Protein AF-A0A9P9XTE1-F1 (afdb_monomer)

Radius of gyration: 16.88 Å; Cα contacts (8 Å, |Δi|>4): 60; chains: 1; bounding box: 42×29×38 Å

Foldseek 3Di:
DVVVVVVVQVVCLQQHHDPPGDPCPVVVVVVVVVVVVVQVVFWDKDQPDPVDQWDWDDPSHTDTHPNDIDTDGPVVPD

Mean predicted aligned error: 7.87 Å

Structure (mmCIF, N/CA/C/O backbone):
data_AF-A0A9P9XTE1-F1
#
_entry.id   AF-A0A9P9XTE1-F1
#
loop_
_atom_site.group_PDB
_atom_site.id
_atom_site.type_symbol
_atom_site.label_atom_id
_atom_site.lab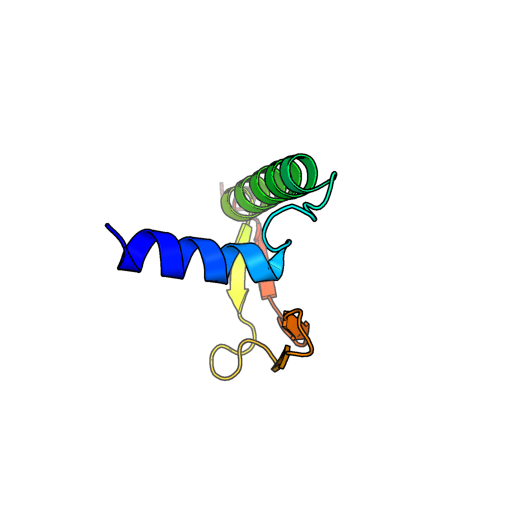el_alt_id
_atom_site.label_comp_id
_atom_site.label_asym_id
_atom_site.label_entity_id
_atom_site.label_seq_id
_atom_site.pdbx_PDB_ins_code
_atom_site.Cartn_x
_atom_site.Cartn_y
_atom_site.Cartn_z
_atom_site.occupancy
_atom_site.B_iso_or_equiv
_atom_site.auth_seq_id
_atom_site.auth_comp_id
_atom_site.auth_asym_id
_atom_site.auth_atom_id
_atom_site.pdbx_PDB_model_num
ATOM 1 N N . MET A 1 1 ? 26.357 -8.459 0.096 1.00 60.81 1 MET A N 1
ATOM 2 C CA . MET A 1 1 ? 26.155 -7.304 -0.810 1.00 60.81 1 MET A CA 1
ATOM 3 C C . MET A 1 1 ? 25.543 -7.731 -2.149 1.00 60.81 1 MET A C 1
ATOM 5 O O . MET A 1 1 ? 24.618 -7.088 -2.613 1.00 60.81 1 MET A O 1
ATOM 9 N N . GLU A 1 2 ? 25.987 -8.842 -2.741 1.00 77.50 2 GLU A N 1
ATOM 10 C CA . GLU A 1 2 ? 25.520 -9.341 -4.050 1.00 77.50 2 GLU A CA 1
ATOM 11 C C . GLU A 1 2 ? 24.046 -9.795 -4.073 1.00 77.50 2 GLU A C 1
ATOM 13 O O . GLU A 1 2 ? 23.292 -9.421 -4.964 1.00 77.50 2 GLU A O 1
ATOM 18 N N . ARG A 1 3 ? 23.587 -10.489 -3.021 1.00 78.31 3 ARG A N 1
ATOM 19 C CA . ARG A 1 3 ? 22.174 -10.877 -2.856 1.00 78.31 3 ARG A CA 1
ATOM 20 C C . ARG A 1 3 ? 21.225 -9.679 -2.744 1.00 78.31 3 ARG A C 1
ATOM 22 O O . ARG A 1 3 ? 20.119 -9.741 -3.261 1.00 78.31 3 ARG A O 1
ATOM 29 N N . LEU A 1 4 ? 21.661 -8.599 -2.091 1.00 80.44 4 LEU A N 1
ATOM 30 C CA . LEU A 1 4 ? 20.864 -7.377 -1.956 1.00 80.44 4 LEU A CA 1
ATOM 31 C C . LEU A 1 4 ? 20.660 -6.722 -3.327 1.00 80.44 4 LEU A C 1
ATOM 33 O O . LEU A 1 4 ? 19.525 -6.478 -3.708 1.00 80.44 4 LEU A O 1
ATOM 37 N N . LYS A 1 5 ? 21.737 -6.580 -4.110 1.00 78.44 5 LYS A N 1
ATOM 38 C CA . LYS A 1 5 ? 21.675 -6.066 -5.487 1.00 78.44 5 LYS A CA 1
ATOM 39 C C . LYS A 1 5 ? 20.779 -6.911 -6.396 1.00 78.44 5 LYS A C 1
ATOM 41 O O . LYS A 1 5 ? 20.078 -6.369 -7.240 1.00 78.44 5 LYS A O 1
ATOM 46 N N . LEU A 1 6 ? 20.780 -8.234 -6.217 1.00 78.19 6 LEU A N 1
ATOM 47 C CA . LEU A 1 6 ? 19.884 -9.133 -6.947 1.00 78.19 6 LEU A CA 1
ATOM 48 C C . LEU A 1 6 ? 18.413 -8.896 -6.566 1.00 78.19 6 LEU A C 1
ATOM 50 O O . LEU A 1 6 ? 17.552 -8.825 -7.436 1.00 78.19 6 LEU A O 1
ATOM 54 N N . MET A 1 7 ? 18.119 -8.764 -5.270 1.00 73.88 7 MET A N 1
ATOM 55 C CA . MET A 1 7 ? 16.762 -8.504 -4.776 1.00 73.88 7 MET A CA 1
ATOM 56 C C . MET A 1 7 ? 16.253 -7.125 -5.218 1.00 73.88 7 MET A C 1
ATOM 58 O O . MET A 1 7 ? 15.104 -7.008 -5.638 1.00 73.88 7 MET A O 1
ATOM 62 N N . GLU A 1 8 ? 17.120 -6.111 -5.200 1.00 72.56 8 GLU A N 1
ATOM 63 C CA . GLU A 1 8 ? 16.845 -4.775 -5.741 1.00 72.56 8 GLU A CA 1
ATOM 64 C C . GLU A 1 8 ? 16.585 -4.829 -7.253 1.00 72.56 8 GLU A C 1
ATOM 66 O O . GLU A 1 8 ? 15.598 -4.269 -7.723 1.00 72.56 8 GLU A O 1
ATOM 71 N N . GLY A 1 9 ? 17.398 -5.574 -8.009 1.00 68.50 9 GLY A N 1
ATOM 72 C CA . GLY A 1 9 ? 17.214 -5.769 -9.449 1.00 68.50 9 GLY A CA 1
ATOM 73 C C . GLY A 1 9 ? 15.917 -6.499 -9.817 1.00 68.50 9 GLY A C 1
ATOM 74 O O . GLY A 1 9 ? 15.341 -6.210 -10.862 1.00 68.50 9 GLY A O 1
ATOM 75 N N . THR A 1 10 ? 15.428 -7.401 -8.960 1.00 68.62 10 THR A N 1
ATOM 76 C CA . THR A 1 10 ? 14.116 -8.055 -9.120 1.00 68.62 10 THR A CA 1
ATOM 77 C C . THR A 1 10 ? 12.963 -7.096 -8.834 1.00 68.62 10 THR A C 1
ATOM 79 O O . THR A 1 10 ? 11.956 -7.127 -9.536 1.00 68.62 10 THR A O 1
ATOM 82 N N . LEU A 1 11 ? 13.104 -6.227 -7.827 1.00 64.38 11 LEU A N 1
ATOM 83 C CA . LEU A 1 11 ? 12.107 -5.200 -7.516 1.00 64.38 11 LEU A CA 1
ATOM 84 C C .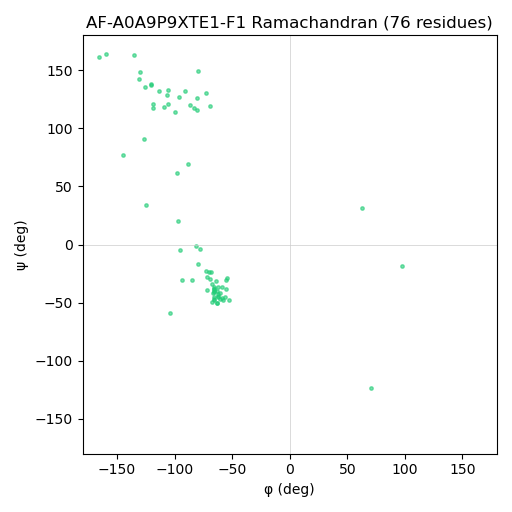 LEU A 1 11 ? 11.998 -4.166 -8.643 1.00 64.38 11 LEU A C 1
ATOM 86 O O . LEU A 1 11 ? 10.899 -3.721 -8.965 1.00 64.38 11 LEU A O 1
ATOM 90 N N . GLU A 1 12 ? 13.128 -3.829 -9.269 1.00 65.44 12 GLU A N 1
ATOM 91 C CA . GLU A 1 12 ? 13.165 -2.955 -10.438 1.00 65.44 12 GLU A CA 1
ATOM 92 C C . GLU A 1 12 ? 12.261 -3.483 -11.566 1.00 65.44 12 GLU A C 1
ATOM 94 O O . GLU A 1 12 ? 11.513 -2.693 -12.124 1.00 65.44 12 GLU A O 1
ATOM 99 N N . ILE A 1 13 ? 12.177 -4.800 -11.809 1.00 65.00 13 ILE A N 1
ATOM 100 C CA . ILE A 1 13 ? 11.373 -5.399 -12.902 1.00 65.00 13 ILE A CA 1
ATOM 101 C C . ILE A 1 13 ? 9.893 -4.971 -12.885 1.00 65.00 13 ILE A C 1
ATOM 103 O O . ILE A 1 13 ? 9.280 -4.911 -13.947 1.00 65.00 13 ILE A O 1
ATOM 107 N N . MET A 1 14 ? 9.315 -4.655 -11.719 1.00 61.28 14 MET A N 1
ATOM 108 C CA . MET A 1 14 ? 7.907 -4.235 -11.633 1.00 61.28 14 MET A CA 1
ATOM 109 C C . MET A 1 14 ? 7.636 -2.860 -12.237 1.00 61.28 14 MET A C 1
ATOM 111 O O . MET A 1 14 ? 6.521 -2.614 -12.689 1.00 61.28 14 MET A O 1
ATOM 115 N N . VAL A 1 15 ? 8.624 -1.965 -12.206 1.00 59.47 15 VAL A N 1
ATOM 116 C CA . VAL A 1 15 ? 8.510 -0.658 -12.851 1.00 59.47 15 VAL A CA 1
ATOM 117 C C . VAL A 1 15 ? 9.329 -0.715 -14.130 1.00 59.47 15 VAL A C 1
ATOM 119 O O . VAL A 1 15 ? 8.727 -0.627 -15.190 1.00 59.47 15 VAL A O 1
ATOM 122 N N . GLU A 1 16 ? 10.640 -0.992 -14.062 1.00 60.44 16 GLU A N 1
ATOM 123 C CA . GLU A 1 16 ? 11.472 -1.394 -15.204 1.00 60.44 16 GLU A CA 1
ATOM 124 C C . GLU A 1 16 ? 12.857 -1.984 -14.854 1.00 60.44 16 GLU A C 1
ATOM 126 O O . GLU A 1 16 ? 13.422 -1.713 -13.803 1.00 60.44 16 GLU A O 1
ATOM 131 N N . HIS A 1 17 ? 13.483 -2.707 -15.794 1.00 60.22 17 HIS A N 1
ATOM 132 C CA . HIS A 1 17 ? 14.806 -3.325 -15.621 1.00 60.22 17 HIS A CA 1
ATOM 133 C C . HIS A 1 17 ? 15.924 -2.604 -16.410 1.00 60.22 17 HIS A C 1
ATOM 135 O O . HIS A 1 17 ? 15.847 -2.427 -17.630 1.00 60.22 17 HIS A O 1
ATOM 141 N N . GLY A 1 18 ? 17.027 -2.245 -15.740 1.00 65.56 18 GLY A N 1
ATOM 142 C CA . GLY A 1 18 ? 18.264 -1.798 -16.397 1.00 65.56 18 GLY A CA 1
ATOM 143 C C . GLY A 1 18 ? 18.187 -0.413 -17.063 1.00 65.56 18 GLY A C 1
ATOM 144 O O . GLY A 1 18 ? 17.952 0.589 -16.395 1.00 65.56 18 GLY A O 1
ATOM 145 N N . LYS A 1 19 ? 18.477 -0.333 -18.373 1.00 67.88 19 LYS A N 1
ATOM 146 C CA . LYS A 1 19 ? 18.549 0.934 -19.143 1.00 67.88 19 LYS A CA 1
ATOM 147 C C . LYS A 1 19 ? 17.182 1.484 -19.564 1.00 67.88 19 LYS A C 1
ATOM 149 O O . LYS A 1 19 ? 17.092 2.649 -19.938 1.00 67.88 19 LYS A O 1
ATOM 154 N N . TRP A 1 20 ? 16.140 0.660 -19.529 1.00 71.56 20 TRP A N 1
ATOM 155 C CA . TRP A 1 20 ? 14.815 1.008 -20.039 1.00 71.56 20 TRP A CA 1
ATOM 156 C C . TRP A 1 20 ? 13.909 1.462 -18.913 1.00 71.56 20 TRP A C 1
ATOM 158 O O . TRP A 1 20 ? 12.910 0.809 -18.645 1.00 71.56 20 TRP A O 1
ATOM 168 N N . LYS A 1 21 ? 14.295 2.557 -18.247 1.00 73.75 21 LYS A N 1
ATOM 169 C CA . LYS A 1 21 ? 13.544 3.091 -17.112 1.00 73.75 21 LYS A CA 1
ATOM 170 C C . LYS A 1 21 ? 12.315 3.920 -17.539 1.00 73.75 21 LYS A C 1
ATOM 172 O O . LYS A 1 21 ? 12.324 4.545 -18.597 1.00 73.75 21 LYS A O 1
ATOM 177 N N . CYS A 1 22 ? 11.254 3.941 -16.737 1.00 79.81 22 CYS A N 1
ATOM 178 C CA . CYS A 1 22 ? 9.978 4.587 -16.958 1.00 79.81 22 CYS A CA 1
ATOM 179 C C . CYS A 1 22 ? 10.247 5.997 -16.523 1.00 79.81 22 CYS A C 1
ATOM 181 O O . CYS A 1 22 ? 10.573 6.279 -15.367 1.00 79.81 22 CYS A O 1
ATOM 183 N N . LEU A 1 23 ? 10.117 6.896 -17.483 1.00 85.00 23 LEU A N 1
ATOM 184 C CA . LEU A 1 2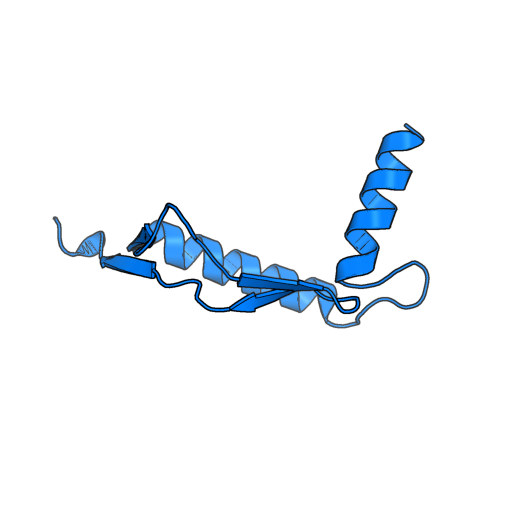3 ? 10.374 8.303 -17.263 1.00 85.00 23 LEU A CA 1
ATOM 185 C C . LEU A 1 23 ? 9.531 8.854 -16.097 1.00 85.00 23 LEU A C 1
ATOM 187 O O . LEU A 1 23 ? 9.978 9.729 -15.362 1.00 85.00 23 LEU A O 1
ATOM 191 N N . GLY A 1 24 ? 8.338 8.287 -15.892 1.00 86.19 24 GLY A N 1
ATOM 192 C CA . GLY A 1 24 ? 7.409 8.661 -14.833 1.00 86.19 24 GLY A CA 1
ATOM 193 C C . GLY A 1 24 ? 7.701 8.067 -13.454 1.00 86.19 24 GLY A C 1
ATOM 194 O O . GLY A 1 24 ? 6.963 8.390 -12.531 1.00 86.19 24 GLY A O 1
ATOM 195 N N . ARG A 1 25 ? 8.738 7.237 -13.262 1.00 84.25 25 ARG A N 1
ATOM 196 C CA . ARG A 1 25 ? 8.978 6.529 -11.989 1.00 84.25 25 ARG A CA 1
ATOM 197 C C . ARG A 1 25 ? 9.009 7.462 -10.779 1.00 84.25 25 ARG A C 1
ATOM 199 O O . ARG A 1 25 ? 8.352 7.192 -9.781 1.00 84.25 25 ARG A O 1
ATOM 206 N N . ASN A 1 26 ? 9.745 8.568 -10.867 1.00 87.44 26 ASN A N 1
ATOM 207 C CA . ASN A 1 26 ? 9.855 9.513 -9.752 1.00 87.44 26 ASN A CA 1
ATOM 208 C C . ASN A 1 26 ? 8.521 10.204 -9.449 1.00 87.44 26 ASN A C 1
ATOM 210 O O . ASN A 1 26 ? 8.185 10.389 -8.284 1.00 87.44 26 ASN A O 1
ATOM 214 N N . VAL A 1 27 ? 7.758 10.546 -10.490 1.00 92.56 27 VAL A N 1
ATOM 215 C CA . VAL A 1 27 ? 6.436 11.167 -10.343 1.00 92.56 27 VAL A CA 1
ATOM 216 C C . VAL A 1 27 ? 5.460 10.165 -9.732 1.00 92.56 27 VAL A C 1
ATOM 218 O O . VAL A 1 27 ? 4.852 10.462 -8.716 1.00 92.56 27 VAL A O 1
ATOM 221 N N . ALA A 1 28 ? 5.388 8.944 -10.267 1.00 89.06 28 ALA A N 1
ATOM 222 C CA . ALA A 1 28 ? 4.533 7.886 -9.737 1.00 89.06 28 ALA A CA 1
ATOM 223 C C . ALA A 1 28 ? 4.821 7.607 -8.254 1.00 89.06 28 ALA A C 1
ATOM 225 O O . ALA A 1 28 ? 3.893 7.529 -7.457 1.00 89.06 28 ALA A O 1
ATOM 226 N N . MET A 1 29 ? 6.096 7.518 -7.860 1.00 89.25 29 MET A N 1
ATOM 227 C CA . MET A 1 29 ? 6.467 7.324 -6.454 1.00 89.25 29 MET A CA 1
ATOM 228 C C . MET A 1 29 ? 6.088 8.520 -5.572 1.00 89.25 29 MET A C 1
ATOM 230 O O . MET A 1 29 ? 5.655 8.318 -4.441 1.00 89.25 29 MET A O 1
ATOM 234 N N . MET A 1 30 ? 6.235 9.753 -6.065 1.00 94.12 30 MET A N 1
ATOM 235 C CA . MET A 1 30 ? 5.841 10.960 -5.332 1.00 94.12 30 MET A CA 1
ATOM 236 C C . MET A 1 30 ? 4.332 10.987 -5.067 1.00 94.12 30 MET A C 1
ATOM 238 O O . MET A 1 30 ? 3.926 11.151 -3.917 1.00 94.12 30 MET A O 1
ATOM 242 N N . GLU A 1 31 ? 3.524 10.769 -6.103 1.00 94.75 31 GLU A N 1
ATOM 243 C CA . GLU A 1 31 ? 2.061 10.744 -6.000 1.00 94.75 31 GLU A CA 1
ATOM 244 C C . GLU A 1 31 ? 1.591 9.609 -5.079 1.00 94.75 31 GLU A C 1
ATOM 246 O O . GLU A 1 31 ? 0.782 9.825 -4.179 1.00 94.75 31 GLU A O 1
ATOM 251 N N . LEU A 1 32 ? 2.156 8.404 -5.233 1.00 92.94 32 LEU A N 1
ATOM 252 C CA . LEU A 1 32 ? 1.836 7.264 -4.371 1.00 92.94 32 LEU A CA 1
ATOM 253 C C . LEU A 1 32 ? 2.131 7.570 -2.902 1.00 92.94 32 LEU A C 1
ATOM 255 O O . LEU A 1 32 ? 1.290 7.311 -2.045 1.00 92.94 32 LEU A O 1
ATOM 259 N N . HIS A 1 33 ? 3.295 8.147 -2.593 1.00 94.56 33 HIS A N 1
ATOM 260 C CA . HIS A 1 33 ? 3.621 8.522 -1.218 1.00 94.56 33 HIS A CA 1
ATOM 261 C C . HIS A 1 33 ? 2.632 9.538 -0.642 1.00 94.56 33 HIS A C 1
ATOM 263 O O . HIS A 1 33 ? 2.235 9.397 0.513 1.00 94.56 33 HIS A O 1
ATOM 269 N N . GLN A 1 34 ? 2.221 10.539 -1.421 1.00 95.56 34 GLN A N 1
ATOM 270 C CA . GLN A 1 34 ? 1.241 11.528 -0.969 1.00 95.56 34 GLN A CA 1
ATOM 271 C C . GLN A 1 34 ? -0.107 10.872 -0.664 1.00 95.56 34 GLN A C 1
ATOM 273 O O . GLN A 1 34 ? -0.618 11.024 0.446 1.00 95.56 34 GLN A O 1
ATOM 278 N N . VAL A 1 35 ? -0.623 10.074 -1.601 1.00 95.44 35 VAL A N 1
ATOM 279 C CA . VAL A 1 35 ? -1.905 9.375 -1.454 1.00 95.44 35 VAL A CA 1
ATOM 280 C C . VAL A 1 35 ? -1.881 8.418 -0.262 1.00 95.44 35 VAL A C 1
ATOM 282 O O . VAL A 1 35 ? -2.797 8.448 0.556 1.00 95.44 35 VAL A O 1
ATOM 285 N N . PHE A 1 36 ? -0.832 7.604 -0.098 1.00 93.69 36 PHE A N 1
ATOM 286 C CA . PHE A 1 36 ? -0.747 6.673 1.032 1.00 93.69 36 PHE A CA 1
ATOM 287 C C . PHE A 1 36 ? -0.713 7.397 2.379 1.00 93.69 36 PHE A C 1
ATOM 289 O O . PHE A 1 36 ? -1.401 6.985 3.311 1.00 93.69 36 PHE A O 1
ATOM 296 N N . ILE A 1 37 ? 0.053 8.484 2.492 1.00 94.94 37 ILE A N 1
ATOM 297 C CA . ILE A 1 37 ? 0.128 9.251 3.739 1.00 94.94 37 ILE A CA 1
ATOM 298 C C . ILE A 1 37 ? -1.202 9.934 4.053 1.00 94.94 37 ILE A C 1
ATOM 300 O O . ILE A 1 37 ? -1.615 9.943 5.212 1.00 94.94 37 ILE A O 1
ATOM 304 N N . GLU A 1 38 ? -1.881 10.507 3.062 1.00 95.12 38 GLU A N 1
ATOM 305 C CA . GLU A 1 38 ? -3.180 11.143 3.278 1.00 95.12 38 GLU A CA 1
ATOM 306 C C . GLU A 1 38 ? -4.245 10.122 3.688 1.00 95.12 38 GLU A C 1
ATOM 308 O O . GLU A 1 38 ? -4.927 10.329 4.693 1.00 95.12 38 GLU A O 1
ATOM 313 N N . LEU A 1 39 ? -4.325 8.986 2.989 1.00 93.69 39 LEU A N 1
ATOM 314 C CA . LEU A 1 39 ? -5.270 7.914 3.304 1.00 93.69 39 LEU A CA 1
ATOM 315 C C . LEU A 1 39 ? -5.088 7.394 4.733 1.00 93.69 39 LEU A C 1
ATOM 317 O O . LEU A 1 39 ? -6.063 7.323 5.474 1.00 93.69 39 LEU A O 1
ATOM 321 N N . LEU A 1 40 ? -3.850 7.104 5.142 1.00 91.75 40 LEU A N 1
ATOM 322 C CA . LEU A 1 40 ? -3.548 6.580 6.481 1.00 91.75 40 LEU A CA 1
ATOM 323 C C . LEU A 1 40 ? -3.755 7.607 7.604 1.00 91.75 40 LEU A C 1
ATOM 325 O O . LEU A 1 40 ? -3.922 7.229 8.760 1.00 91.75 40 LEU A O 1
ATOM 329 N N . ARG A 1 41 ? -3.706 8.910 7.300 1.00 92.56 41 ARG A N 1
ATOM 330 C CA . ARG A 1 41 ? -3.974 9.974 8.284 1.00 92.56 41 ARG A CA 1
ATOM 331 C C . ARG A 1 41 ? -5.458 10.287 8.421 1.00 92.56 41 ARG A C 1
ATOM 333 O O . ARG A 1 41 ? -5.877 10.758 9.475 1.00 92.56 41 ARG A O 1
ATOM 340 N N . MET A 1 42 ? -6.218 10.118 7.344 1.00 93.12 42 MET A N 1
ATOM 341 C CA . MET A 1 42 ? -7.624 10.510 7.276 1.00 93.12 42 MET A CA 1
ATOM 342 C C . MET A 1 42 ? -8.570 9.366 7.633 1.00 93.12 42 MET A C 1
ATOM 344 O O . MET A 1 42 ? -9.642 9.637 8.178 1.00 93.12 42 MET A O 1
ATOM 348 N N . TYR A 1 43 ? -8.183 8.121 7.349 1.00 94.56 43 TYR A N 1
ATOM 349 C CA . TYR A 1 43 ? -9.064 6.965 7.446 1.00 94.56 43 TYR A CA 1
ATOM 350 C C . TYR A 1 43 ? -8.436 5.811 8.221 1.00 94.56 43 TYR A C 1
ATOM 352 O O . TYR A 1 43 ? -7.252 5.513 8.065 1.00 94.56 43 TYR A O 1
ATOM 360 N N . ASP A 1 44 ? -9.267 5.123 8.996 1.00 93.81 44 ASP A N 1
ATOM 361 C CA . ASP A 1 44 ? -9.002 3.756 9.426 1.00 93.81 44 ASP A CA 1
ATOM 362 C C . ASP A 1 44 ? -9.529 2.805 8.342 1.00 93.81 44 ASP A C 1
ATOM 364 O O . ASP A 1 44 ? -10.704 2.867 7.967 1.00 93.81 44 ASP A O 1
ATOM 368 N N . LEU A 1 45 ? -8.640 1.997 7.763 1.00 93.19 45 LEU A N 1
ATOM 369 C CA . LEU A 1 45 ? -8.905 1.183 6.576 1.00 93.19 45 LEU A CA 1
ATOM 370 C C . LEU A 1 45 ? -8.970 -0.294 6.965 1.00 93.19 45 LEU A C 1
ATOM 372 O O . LEU A 1 45 ? -7.970 -0.875 7.392 1.00 93.19 45 LEU A O 1
ATOM 376 N N . VAL A 1 46 ? -10.124 -0.925 6.750 1.00 93.81 46 VAL A N 1
ATOM 377 C CA . VAL A 1 46 ? -10.370 -2.330 7.100 1.00 93.81 46 VAL A CA 1
ATOM 378 C C . VAL A 1 46 ? -10.741 -3.130 5.855 1.00 93.81 46 VAL A C 1
ATOM 380 O O . VAL A 1 46 ? -11.522 -2.688 5.018 1.00 93.81 46 VAL A O 1
ATOM 383 N N . LEU A 1 47 ? -10.183 -4.334 5.717 1.00 93.56 47 LEU A N 1
ATOM 384 C CA . LEU A 1 47 ? -10.541 -5.248 4.631 1.00 93.56 47 LEU A CA 1
ATOM 385 C C . LEU A 1 47 ? -11.932 -5.838 4.855 1.00 93.56 47 LEU A C 1
ATOM 387 O O . LEU A 1 47 ? -12.181 -6.419 5.910 1.00 93.56 47 LEU A O 1
ATOM 391 N N . CYS A 1 48 ? -12.789 -5.791 3.832 1.00 93.62 48 CYS A N 1
ATOM 392 C CA . CYS A 1 48 ? -14.118 -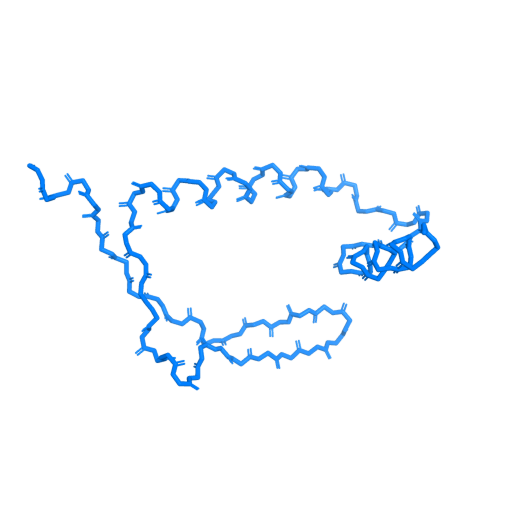6.407 3.905 1.00 93.62 48 CYS A CA 1
ATOM 393 C C . CYS A 1 48 ? -14.038 -7.936 4.075 1.00 93.62 48 CYS A C 1
ATOM 395 O O . CYS A 1 48 ? -14.805 -8.526 4.828 1.00 93.62 48 CYS A O 1
ATOM 397 N N . GLU A 1 49 ? -13.106 -8.592 3.371 1.00 92.19 49 GLU A N 1
ATOM 398 C CA . GLU A 1 49 ? -12.893 -10.044 3.437 1.00 92.19 49 GLU A CA 1
ATOM 399 C C . GLU A 1 49 ? -11.414 -10.352 3.742 1.00 92.19 49 GLU A C 1
ATOM 401 O O . GLU A 1 49 ? -10.596 -10.495 2.830 1.00 92.19 49 GLU A O 1
ATOM 406 N N . PRO A 1 50 ? -11.025 -10.472 5.025 1.00 90.31 50 PRO A N 1
ATOM 407 C CA . PRO A 1 50 ? -9.624 -10.683 5.400 1.00 90.31 50 PRO A CA 1
ATOM 408 C C . PRO A 1 50 ? -9.090 -12.064 4.990 1.00 90.31 50 PRO A C 1
ATOM 410 O O . PRO A 1 50 ? -7.886 -12.238 4.815 1.00 90.31 50 PRO A O 1
ATOM 413 N N . THR A 1 51 ? -9.967 -13.054 4.811 1.00 93.88 51 THR A N 1
ATOM 414 C CA . THR A 1 51 ? -9.600 -14.411 4.368 1.00 93.88 51 THR A 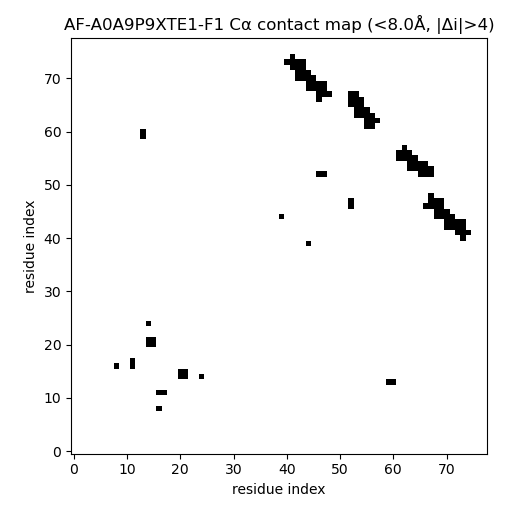CA 1
ATOM 415 C C . THR A 1 51 ? -9.205 -14.462 2.893 1.00 93.88 51 THR A C 1
ATOM 417 O O . THR A 1 51 ? -8.477 -15.367 2.480 1.00 93.88 51 THR A O 1
ATOM 420 N N . LYS A 1 52 ? -9.661 -13.493 2.093 1.00 91.25 52 LYS A N 1
ATOM 421 C CA . LYS A 1 52 ? -9.372 -13.392 0.665 1.00 91.25 52 LYS A CA 1
ATOM 422 C C . LYS A 1 52 ? -9.242 -11.917 0.271 1.00 91.25 52 LYS A C 1
ATOM 424 O O . LYS A 1 52 ? -10.135 -11.352 -0.354 1.00 91.25 52 LYS A O 1
ATOM 429 N N . PRO A 1 53 ? -8.098 -11.299 0.602 1.00 88.38 53 PRO A N 1
ATOM 430 C CA . PRO A 1 53 ? -7.955 -9.851 0.549 1.00 88.38 53 PRO A CA 1
ATOM 431 C C . PRO A 1 53 ? -8.000 -9.309 -0.883 1.00 88.38 53 PRO A C 1
ATOM 433 O O . PRO A 1 53 ? -8.519 -8.227 -1.106 1.00 88.38 53 PRO A O 1
ATOM 436 N N . TRP A 1 54 ? -7.480 -10.048 -1.867 1.00 94.31 54 TRP A N 1
ATOM 437 C CA . TRP A 1 54 ? -7.582 -9.706 -3.287 1.00 94.31 54 TRP A CA 1
ATOM 438 C C . TRP A 1 54 ? -7.354 -10.940 -4.166 1.00 94.31 54 TRP A C 1
ATOM 440 O O . TRP A 1 54 ? -6.782 -11.949 -3.745 1.00 94.31 54 TRP A O 1
ATOM 450 N N . LYS A 1 55 ? -7.738 -10.843 -5.438 1.00 93.50 55 LYS A N 1
ATOM 451 C CA . LYS A 1 55 ? -7.286 -11.732 -6.515 1.00 93.50 55 LYS A CA 1
ATOM 452 C C . LYS A 1 55 ? -6.118 -11.085 -7.241 1.00 93.50 55 LYS A C 1
ATOM 454 O O . LYS A 1 55 ? -6.245 -9.953 -7.697 1.00 93.50 55 LYS A O 1
ATOM 459 N N . SER A 1 56 ? -5.010 -11.810 -7.365 1.00 93.12 56 SER A N 1
ATOM 460 C CA . SER A 1 56 ? -3.809 -11.350 -8.065 1.00 93.12 56 SER A CA 1
ATOM 461 C C . SER A 1 56 ? -3.571 -12.180 -9.321 1.00 93.12 56 SER A C 1
ATOM 463 O O . SER A 1 56 ? -3.609 -13.410 -9.267 1.00 93.12 56 SER A O 1
ATOM 465 N N . LEU A 1 57 ? -3.321 -11.506 -10.438 1.00 91.94 57 LEU A N 1
ATOM 466 C CA . LEU A 1 57 ? -2.849 -12.099 -11.685 1.00 91.94 57 LEU A CA 1
ATOM 467 C C . LEU A 1 57 ? -1.514 -11.451 -12.047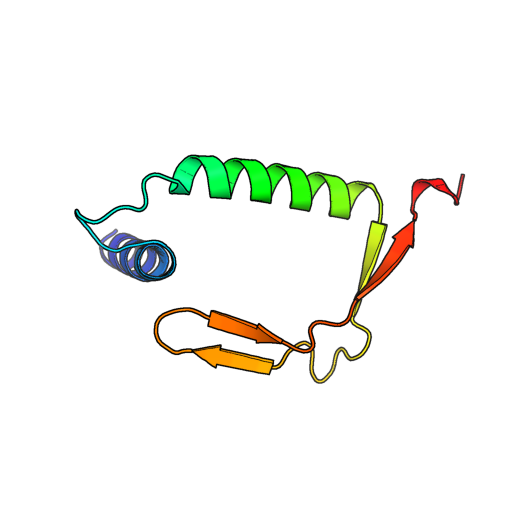 1.00 91.94 57 LEU A C 1
ATOM 469 O O . LEU A 1 57 ? -1.358 -10.241 -11.908 1.00 91.94 57 LEU A O 1
ATOM 473 N N . ASN A 1 58 ? -0.552 -12.247 -12.509 1.00 87.38 58 ASN A N 1
ATOM 474 C CA . ASN A 1 58 ? 0.747 -11.748 -12.947 1.00 87.38 58 ASN A CA 1
ATOM 475 C C . ASN A 1 58 ? 0.959 -12.089 -14.425 1.00 87.38 58 ASN A C 1
ATOM 477 O O . ASN A 1 58 ? 1.021 -13.261 -14.789 1.00 87.38 58 ASN A O 1
ATOM 481 N N . TYR A 1 59 ? 1.088 -11.050 -15.249 1.00 82.69 59 TYR A N 1
ATOM 482 C CA . TYR A 1 59 ? 1.440 -11.149 -16.671 1.00 82.69 59 TYR A CA 1
ATOM 483 C C . TYR A 1 59 ? 2.672 -10.286 -17.000 1.00 82.69 59 TYR A C 1
ATOM 485 O O . TYR A 1 59 ? 2.744 -9.668 -18.057 1.00 82.69 59 TYR A O 1
ATOM 493 N N . GLY A 1 60 ? 3.617 -10.177 -16.060 1.00 75.50 60 GLY A N 1
ATOM 494 C CA . GLY A 1 60 ? 4.729 -9.213 -16.094 1.00 75.50 60 GLY A CA 1
ATOM 495 C C . GLY A 1 60 ? 4.467 -7.952 -15.263 1.00 75.50 60 GLY A C 1
ATOM 496 O O . GLY A 1 60 ? 5.403 -7.293 -14.830 1.00 75.50 60 GLY A O 1
ATOM 497 N N . MET A 1 61 ? 3.200 -7.680 -14.946 1.00 76.56 61 MET A N 1
ATOM 498 C CA . MET A 1 61 ? 2.756 -6.739 -13.916 1.00 76.56 61 MET A CA 1
ATOM 499 C C . MET A 1 61 ? 1.726 -7.439 -13.029 1.00 76.56 61 MET A C 1
ATOM 501 O O . MET A 1 61 ? 0.992 -8.313 -13.504 1.00 76.56 61 MET A O 1
ATOM 505 N N . PHE A 1 62 ? 1.670 -7.069 -11.749 1.00 84.44 62 PHE A N 1
ATOM 506 C CA . PHE A 1 62 ? 0.642 -7.564 -10.838 1.00 84.44 62 PHE A CA 1
ATOM 507 C C . PHE A 1 62 ? -0.652 -6.781 -11.041 1.00 84.44 62 PHE A C 1
ATOM 509 O O . PHE A 1 62 ? -0.713 -5.584 -10.775 1.00 84.44 62 PHE A O 1
ATOM 516 N N . LEU A 1 63 ? -1.695 -7.470 -11.493 1.00 89.44 63 LEU A N 1
ATOM 517 C CA . LEU A 1 63 ? -3.051 -6.948 -11.535 1.00 89.44 63 LEU A CA 1
ATOM 518 C C . LEU A 1 63 ? -3.804 -7.497 -10.331 1.00 89.44 63 LEU A C 1
ATOM 520 O O . LEU A 1 63 ? -4.039 -8.704 -10.226 1.00 89.44 63 LEU A O 1
ATOM 524 N N . GLN A 1 64 ? -4.183 -6.603 -9.425 1.00 92.94 64 GLN A N 1
ATOM 525 C CA . GLN A 1 64 ? -4.958 -6.935 -8.238 1.00 92.94 64 GLN A CA 1
ATOM 526 C C . GLN A 1 64 ? -6.402 -6.466 -8.419 1.00 92.94 64 GLN A C 1
ATOM 528 O O . GLN A 1 64 ? -6.661 -5.347 -8.851 1.00 92.94 64 GLN A O 1
ATOM 533 N N . SER A 1 65 ? -7.353 -7.341 -8.108 1.00 93.38 65 SER A N 1
ATOM 534 C CA . SER A 1 65 ? -8.791 -7.062 -8.165 1.00 93.38 65 SER A CA 1
ATOM 535 C C . SER A 1 65 ? -9.478 -7.602 -6.916 1.00 93.38 65 SER A C 1
ATOM 537 O O . SER A 1 65 ? -8.925 -8.454 -6.225 1.00 93.38 65 SER A O 1
ATOM 539 N N . GLN A 1 66 ? -10.697 -7.139 -6.635 1.00 94.94 66 GLN A N 1
ATOM 540 C CA . GLN A 1 66 ? -11.453 -7.524 -5.433 1.00 94.94 66 GLN A CA 1
ATOM 541 C C . GLN A 1 66 ? -10.783 -7.108 -4.112 1.00 94.94 66 GLN A C 1
ATOM 543 O O . GLN A 1 66 ? -10.940 -7.791 -3.109 1.00 94.94 66 GLN A O 1
ATOM 548 N N . PHE A 1 67 ? -10.046 -5.994 -4.117 1.00 92.81 67 PHE A N 1
ATOM 549 C CA . PHE A 1 67 ? -9.458 -5.400 -2.917 1.00 92.81 67 PHE A CA 1
ATOM 550 C C . PHE A 1 67 ? -10.450 -4.432 -2.265 1.00 92.81 67 PHE A C 1
ATOM 552 O O . PHE A 1 67 ? -10.310 -3.214 -2.363 1.00 92.81 67 PHE A O 1
ATOM 559 N N . TRP A 1 68 ? -11.521 -4.984 -1.699 1.00 95.12 68 TRP A N 1
ATOM 560 C CA . TRP A 1 68 ? -12.589 -4.193 -1.090 1.00 95.12 68 TRP A CA 1
ATOM 561 C C . TRP A 1 68 ? -12.186 -3.742 0.316 1.00 95.12 68 TRP A C 1
ATOM 563 O O . TRP A 1 68 ? -11.799 -4.565 1.151 1.00 95.12 68 TRP A O 1
ATOM 573 N N . ILE A 1 69 ? -12.271 -2.433 0.550 1.00 94.25 69 ILE A N 1
ATOM 574 C CA . ILE A 1 69 ? -11.897 -1.781 1.804 1.00 94.25 69 ILE A CA 1
ATOM 575 C C . ILE A 1 69 ? -13.079 -0.953 2.304 1.00 94.25 69 ILE A C 1
ATOM 577 O O . ILE A 1 69 ? -13.685 -0.202 1.537 1.00 94.25 69 ILE A O 1
ATOM 581 N N . GLU A 1 70 ? -13.355 -1.058 3.598 1.00 94.19 70 GLU A N 1
ATOM 582 C CA . GLU A 1 70 ? -14.163 -0.105 4.351 1.00 94.19 70 GLU A CA 1
ATOM 583 C C . GLU A 1 70 ? -13.250 0.964 4.951 1.00 94.19 70 GLU A C 1
ATOM 585 O O . GLU A 1 70 ? -12.218 0.648 5.543 1.00 94.19 70 GLU A O 1
ATOM 590 N N . ALA A 1 71 ? -13.621 2.231 4.778 1.00 94.00 71 ALA A N 1
ATOM 591 C CA . ALA A 1 71 ? -12.852 3.372 5.256 1.00 94.00 71 ALA A CA 1
ATOM 592 C C . ALA A 1 71 ? -13.673 4.177 6.266 1.00 94.00 71 ALA A C 1
ATOM 594 O O . ALA A 1 71 ? -14.738 4.698 5.929 1.00 94.00 71 ALA A O 1
ATOM 595 N N . TYR A 1 72 ? -13.155 4.311 7.484 1.00 94.25 72 TYR A N 1
ATOM 596 C CA . TYR A 1 72 ? -13.780 5.064 8.570 1.00 94.25 72 TYR A CA 1
ATOM 597 C C . TYR A 1 72 ? -13.037 6.384 8.775 1.00 94.25 72 TYR A C 1
ATOM 599 O O . TYR A 1 72 ? -11.833 6.384 9.023 1.00 94.25 72 TYR A O 1
ATOM 607 N N . ALA A 1 73 ? -13.720 7.524 8.645 1.00 93.19 73 ALA A N 1
ATOM 608 C CA . ALA A 1 73 ? -13.085 8.834 8.781 1.00 93.19 73 ALA A CA 1
ATOM 609 C C . ALA A 1 73 ? -12.666 9.096 10.237 1.00 93.19 73 ALA A C 1
ATOM 611 O O . ALA A 1 73 ? -13.495 9.182 11.139 1.00 93.19 73 ALA A O 1
ATOM 612 N N . ILE A 1 74 ? -11.368 9.293 10.467 1.00 87.88 74 ILE A N 1
ATOM 613 C CA . ILE A 1 74 ? -10.813 9.494 11.817 1.00 87.88 74 ILE A CA 1
ATOM 614 C C . ILE A 1 74 ? -11.196 10.877 12.372 1.00 87.88 74 ILE A C 1
ATOM 616 O O . ILE A 1 74 ? -11.319 11.064 13.580 1.00 87.88 74 ILE A O 1
ATOM 620 N N . ARG A 1 75 ? -11.419 11.865 11.496 1.00 67.50 75 ARG A N 1
ATOM 621 C CA . ARG A 1 75 ? -11.678 13.260 11.897 1.00 67.50 75 ARG A CA 1
ATOM 622 C C . ARG A 1 75 ? -13.105 13.529 12.396 1.00 67.50 75 ARG A C 1
ATOM 624 O O . ARG A 1 75 ? -13.349 14.646 12.830 1.00 67.50 75 ARG A O 1
ATOM 631 N N . GLU A 1 76 ? -14.008 12.546 12.370 1.00 58.78 76 GLU A N 1
ATOM 632 C CA . GLU A 1 76 ? -15.374 12.669 12.920 1.00 58.78 76 GLU A CA 1
ATOM 633 C C . GLU A 1 76 ? -15.512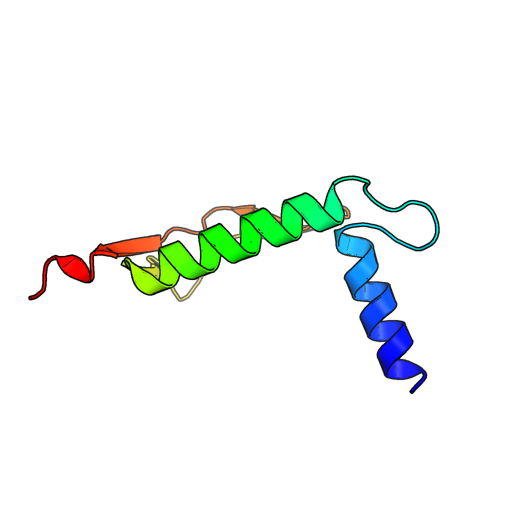 12.135 14.361 1.00 58.78 76 GLU A C 1
ATOM 635 O O . GLU A 1 76 ? -16.562 12.291 14.979 1.00 58.78 76 GLU A O 1
ATOM 640 N N . HIS A 1 77 ? -14.457 11.536 14.928 1.00 52.94 77 HIS A N 1
ATOM 641 C CA . HIS A 1 77 ? -14.451 10.980 16.289 1.00 52.94 77 HIS A CA 1
ATOM 642 C C . HIS A 1 77 ? -13.864 11.920 17.367 1.00 52.94 77 HIS A C 1
ATOM 644 O O . HIS A 1 77 ? -13.474 11.449 18.438 1.00 52.94 77 HIS A O 1
ATOM 650 N N . VAL A 1 78 ? -13.811 13.235 17.111 1.00 47.97 78 VAL A N 1
ATOM 651 C CA . VAL A 1 78 ? -13.424 14.278 18.088 1.00 47.97 78 VAL A CA 1
ATOM 652 C C . VAL A 1 78 ? -14.480 15.370 18.148 1.00 47.97 78 VAL A C 1
ATOM 654 O O . VAL A 1 78 ? -14.872 15.852 17.063 1.00 47.97 78 VAL A O 1
#

Secondary structure (DSSP, 8-state):
-HHHHHHHHHHHTTT--TT---TTHHHHHHHHHHHHHHHHHHEEEEES-TTS--EEEESSSEEEE---EEEEEGGG--

Solvent-accessible surface area (backbone atoms only — not comparable to full-atom values): 4796 Å² total; per-residue (Å²): 113,69,69,57,55,51,53,52,52,58,59,32,48,68,77,33,55,87,89,63,63,57,88,55,51,68,56,54,52,52,53,50,52,52,52,54,54,49,48,65,71,43,31,52,77,42,63,75,43,76,93,58,53,55,49,77,46,77,82,80,49,84,48,75,42,71,69,52,68,48,73,44,65,55,79,76,79,115

pLDDT: mean 83.46, std 12.7, range [47.97, 95.56]

Organism: NCBI:txid1671311

InterPro domains:
  IPR001128 Cytochrome P450 [PF00067] (18-63)
  IPR036396 Cytochrome P450 superfamily [G3DSA:1.10.630.10] (16-76)
  IPR036396 Cytochrome P450 superfamily [SSF48264] 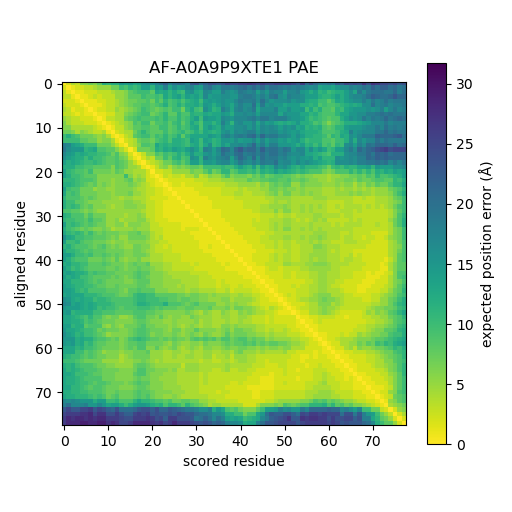(17-66)

Nearest PDB structures (fold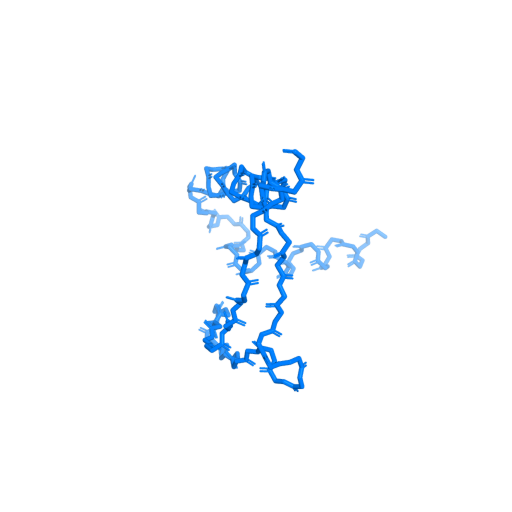seek):
  7p6l-assembly3_C  TM=8.331E-01  e=1.393E-01  Thermothelomyces thermophilus ATCC 42464
  6l8j-assembly1_A  TM=7.917E-01  e=3.297E-01  Arabidopsis thaliana
  6l8i-assembly1_A  TM=7.839E-01  e=3.523E-01  Arabidopsis thaliana
  6j95-assembly1_A  TM=7.804E-01  e=6.398E-01  Arabidopsis thaliana
  6j94-assembly1_B  TM=7.252E-01  e=4.023E-01  Arabidopsis thaliana

Sequence (78 aa):
MERLKLMEGTLEIMVEHGKWKCLGRNVAMMELHQVFIELLRMYDLVLCEPTKPWKSLNYGMFLQSQFWIEAYAIREHV